Protein AF-A0A3C0QZ17-F1 (afdb_monomer)

Foldseek 3Di:
DWAWEWEAEQFWIKIWIADPVVRHTQFMFIPDPGGADFDDVDPLFTFHAVVVSVVRNVVRVVVRCVRRVDDPVPHDYYHYHYQPPKDFDADPVRHGPDTIGHDSHDPD

Sequence (108 aa):
MILLGYDLGSSSVKASLMDASTGKWIASAFHPKTEMAINSPMAGFAEQNPESWFENLVEATREVLQTSGVEPHSIKAIGISYQMHGLVLVDKAHKPLRPAIIWCDSRA

Nearest PDB structures (foldseek):
  6k78-assembly2_C-3  TM=9.494E-01  e=9.946E-09  Thermococcus kodakarensis KOD1
  2zf5-assembly1_O  TM=9.584E-01  e=1.426E-08  Thermococcus kodakarensis KOD1
  6k79-assembly1_A  TM=9.487E-01  e=2.448E-08  Thermococcus kodakarensis KOD1
  6k78-assembly1_A  TM=9.469E-01  e=4.464E-08  Thermococcus kodakarensis KOD1
  3ifr-assembly3_A  TM=8.958E-01  e=5.904E-07  Rhodospirillum rubrum ATCC 11170

Radius of gyration: 15.79 Å; Cα contacts (8 Å, |Δi|>4): 210; chains: 1; bounding box: 34×27×45 Å

Solvent-accessible surface area (backbone atoms only — not comparable to full-atom values): 5937 Å² total; per-residue (Å²): 85,38,34,37,37,35,38,39,48,79,44,34,22,34,22,35,36,31,31,69,74,77,71,43,77,67,37,64,30,56,14,53,94,54,71,46,74,70,48,55,92,46,92,47,40,33,28,34,58,64,66,57,54,53,54,21,42,53,51,7,46,52,49,25,34,66,75,52,70,57,60,75,89,60,52,74,50,77,47,80,49,61,61,66,76,55,46,77,52,58,50,99,83,68,45,72,77,55,64,19,44,35,64,82,40,55,83,121

Mean predicted aligned error: 2.72 Å

Secondary structure (DSSP, 8-state):
-EEEEEEE-SS-EEEEEEETTTTEEEEEEEE-SSPPP-B-SSTT--EE-HHHHHHHHHHHHHHHHHHHT--GGGEEEEEEEE-TT-B--B-TT--BSSPEE-TT----

Structure (mmCIF, N/CA/C/O backbone):
data_AF-A0A3C0QZ1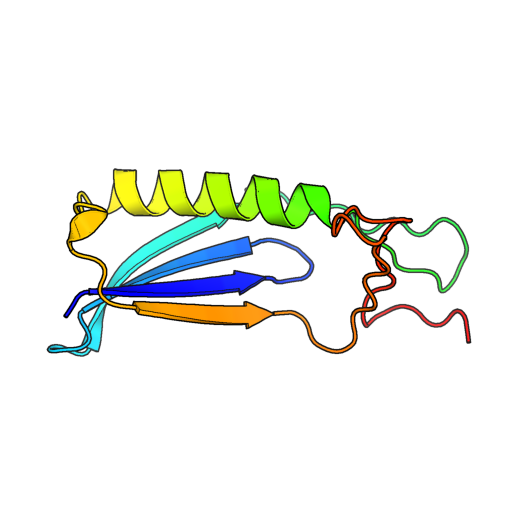7-F1
#
_entry.id   AF-A0A3C0QZ17-F1
#
loop_
_atom_site.group_PDB
_atom_site.id
_atom_site.type_symbol
_atom_site.label_atom_id
_atom_site.label_alt_id
_atom_site.label_comp_id
_atom_site.label_asym_id
_atom_site.label_entity_id
_atom_site.label_seq_id
_atom_site.pdbx_PDB_ins_code
_atom_site.Cartn_x
_atom_site.Cartn_y
_atom_site.Cartn_z
_atom_site.occupancy
_atom_site.B_iso_or_equiv
_atom_site.auth_seq_id
_atom_site.auth_comp_id
_atom_site.auth_asym_id
_atom_site.auth_atom_id
_atom_site.pdbx_PDB_model_num
ATOM 1 N N . MET A 1 1 ? -1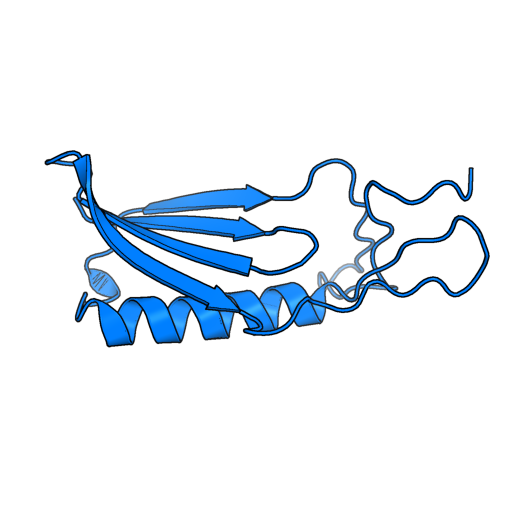7.446 2.273 15.059 1.00 92.88 1 MET A N 1
ATOM 2 C CA . MET A 1 1 ? -17.238 1.272 13.985 1.00 92.88 1 MET A CA 1
ATOM 3 C C . MET A 1 1 ? -15.819 1.417 13.473 1.00 92.88 1 MET A C 1
ATOM 5 O O . MET A 1 1 ? -15.503 2.478 12.957 1.00 92.88 1 MET A O 1
ATOM 9 N N . ILE A 1 2 ? -14.977 0.391 13.595 1.00 98.19 2 ILE A N 1
ATOM 10 C CA . ILE A 1 2 ? -13.575 0.496 13.171 1.00 98.19 2 ILE A CA 1
ATOM 11 C C . ILE A 1 2 ? -13.464 0.256 11.664 1.00 98.19 2 ILE A C 1
ATOM 13 O O . ILE A 1 2 ? -13.954 -0.754 11.156 1.00 98.19 2 ILE A O 1
ATOM 17 N N . LEU A 1 3 ? -12.824 1.191 10.969 1.00 98.62 3 LEU A N 1
ATOM 18 C CA . LEU A 1 3 ? -12.538 1.148 9.540 1.00 98.62 3 LEU A CA 1
ATOM 19 C C . LEU A 1 3 ? -11.029 1.130 9.314 1.00 98.62 3 LEU A C 1
ATOM 21 O O . LEU A 1 3 ? -10.303 1.829 10.021 1.00 98.62 3 LEU A O 1
ATOM 25 N N . LEU A 1 4 ? -10.582 0.369 8.316 1.00 98.69 4 LEU A N 1
ATOM 26 C CA . LEU A 1 4 ? -9.198 0.347 7.849 1.00 98.69 4 LEU A CA 1
ATOM 27 C C . LEU A 1 4 ? -9.110 1.033 6.483 1.00 98.69 4 LEU A C 1
ATOM 29 O O . LEU A 1 4 ? -9.843 0.685 5.565 1.00 98.69 4 LEU A O 1
ATOM 33 N N . GLY A 1 5 ? -8.230 2.014 6.339 1.00 98.50 5 GLY A N 1
ATOM 34 C CA . GLY A 1 5 ? -7.930 2.673 5.073 1.00 98.50 5 GLY A CA 1
ATOM 35 C C . GLY A 1 5 ? -6.530 2.317 4.594 1.00 98.50 5 GLY A C 1
ATOM 36 O O . GLY A 1 5 ? -5.587 2.388 5.381 1.00 98.50 5 GLY A O 1
ATOM 37 N N . TYR A 1 6 ? -6.396 1.983 3.315 1.00 98.69 6 TYR A N 1
ATOM 38 C CA . TYR A 1 6 ? -5.114 1.861 2.632 1.00 98.69 6 TYR A CA 1
ATOM 39 C C . TYR A 1 6 ? -4.899 3.013 1.665 1.00 98.69 6 TYR A C 1
ATOM 41 O O . TYR A 1 6 ? -5.820 3.391 0.947 1.00 98.69 6 TYR A O 1
ATOM 49 N N . ASP A 1 7 ? -3.668 3.510 1.617 1.00 98.25 7 ASP A N 1
ATOM 50 C CA . ASP A 1 7 ? -3.206 4.478 0.626 1.00 98.25 7 ASP A CA 1
ATOM 51 C C . ASP A 1 7 ? -1.930 3.956 -0.042 1.00 98.25 7 ASP A C 1
ATOM 53 O O . ASP A 1 7 ? -0.848 3.990 0.550 1.00 98.25 7 ASP A O 1
ATOM 57 N N . LEU A 1 8 ? -2.070 3.427 -1.260 1.00 97.69 8 LEU A N 1
ATOM 58 C CA . LEU A 1 8 ? -0.958 2.954 -2.086 1.00 97.69 8 LEU A CA 1
ATOM 59 C C . LEU A 1 8 ? -0.332 4.135 -2.842 1.00 97.69 8 LEU A C 1
ATOM 61 O O . LEU A 1 8 ? -0.738 4.458 -3.957 1.00 97.69 8 LEU A O 1
ATOM 65 N N . GLY A 1 9 ? 0.667 4.780 -2.243 1.00 96.50 9 GLY A N 1
ATOM 66 C CA . GLY A 1 9 ? 1.447 5.835 -2.888 1.00 96.50 9 GLY A CA 1
ATOM 67 C C . GLY A 1 9 ? 2.643 5.296 -3.677 1.00 96.50 9 GLY A C 1
ATOM 68 O O . GLY A 1 9 ? 2.993 4.123 -3.584 1.00 96.50 9 GLY A O 1
ATOM 69 N N . SER A 1 10 ? 3.317 6.176 -4.422 1.00 95.19 10 SER A N 1
ATOM 70 C CA . SER A 1 10 ? 4.539 5.811 -5.156 1.00 95.19 10 SER A CA 1
ATOM 71 C C . SER A 1 10 ? 5.734 5.561 -4.226 1.00 95.19 10 SER A C 1
ATOM 73 O O . SER A 1 10 ? 6.549 4.695 -4.521 1.00 95.19 10 SER A O 1
ATOM 75 N N . SER A 1 11 ? 5.822 6.266 -3.090 1.00 96.19 11 SER A N 1
ATOM 76 C CA . SER A 1 11 ? 6.927 6.111 -2.126 1.00 96.19 11 SER A CA 1
ATOM 77 C C . SER A 1 11 ? 6.643 5.094 -1.018 1.00 96.19 11 SER A C 1
ATOM 79 O O . SER A 1 11 ? 7.579 4.553 -0.441 1.00 96.19 11 SER A O 1
ATOM 81 N N . SER A 1 12 ? 5.383 4.837 -0.667 1.00 97.75 12 SER A N 1
ATOM 82 C CA . SER A 1 12 ? 5.018 3.884 0.393 1.00 97.75 12 SER A CA 1
ATOM 83 C C . SER A 1 12 ? 3.537 3.510 0.346 1.00 97.75 12 SER A C 1
ATOM 85 O O . SER A 1 12 ? 2.714 4.231 -0.221 1.00 97.75 12 SER A O 1
ATOM 87 N N . VAL A 1 13 ? 3.201 2.397 0.996 1.00 98.44 13 VAL A N 1
ATOM 88 C CA . VAL A 1 13 ? 1.834 1.994 1.326 1.00 98.44 13 VAL A CA 1
ATOM 89 C C . VAL A 1 13 ? 1.535 2.394 2.759 1.00 98.44 13 VAL A C 1
ATOM 91 O O . VAL A 1 13 ? 2.283 2.046 3.673 1.00 98.44 13 VAL A O 1
ATOM 94 N N . LYS A 1 14 ? 0.434 3.111 2.972 1.00 98.62 14 LYS A N 1
ATOM 95 C CA . LYS A 1 14 ? -0.037 3.490 4.308 1.00 98.62 14 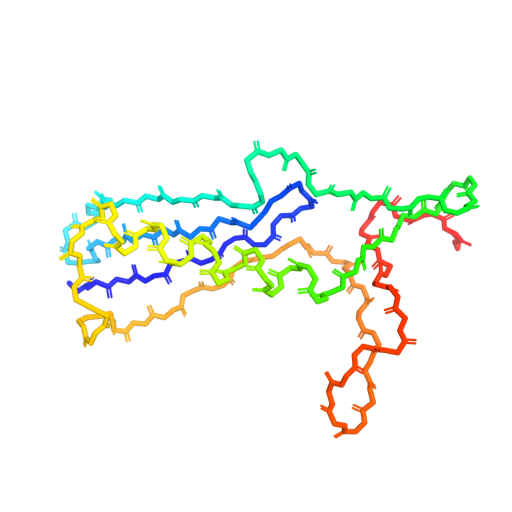LYS A CA 1
ATOM 96 C C . LYS A 1 14 ? -1.257 2.665 4.689 1.00 98.62 14 LYS A C 1
ATOM 98 O O . LYS A 1 14 ? -2.088 2.367 3.836 1.00 98.62 14 LYS A O 1
ATOM 103 N N . ALA A 1 15 ? -1.376 2.347 5.970 1.00 98.75 15 ALA A N 1
ATOM 104 C CA . ALA A 1 15 ? -2.541 1.720 6.579 1.00 98.75 15 ALA A CA 1
ATOM 105 C C . ALA A 1 15 ? -3.010 2.592 7.749 1.00 98.75 15 ALA A C 1
ATOM 107 O O . ALA A 1 15 ? -2.185 3.033 8.549 1.00 98.75 15 ALA A O 1
ATOM 108 N N . SER A 1 16 ? -4.309 2.861 7.855 1.00 98.50 16 SER A N 1
ATOM 109 C CA . SER A 1 16 ? -4.873 3.752 8.873 1.00 98.50 16 SER A CA 1
ATOM 110 C C . SER A 1 16 ? -6.161 3.200 9.465 1.00 98.50 16 SER A C 1
ATOM 112 O O . SER A 1 16 ? -7.059 2.803 8.731 1.00 98.50 16 SER A O 1
ATOM 114 N N . LEU A 1 17 ? -6.268 3.197 10.791 1.00 98.69 17 LEU A N 1
ATOM 115 C CA . LEU A 1 17 ? -7.462 2.794 11.522 1.00 98.69 17 LEU A CA 1
ATOM 116 C C . LEU A 1 17 ? -8.196 4.023 12.056 1.00 98.69 17 LEU A C 1
ATOM 118 O O . LEU A 1 17 ? -7.604 4.881 12.713 1.00 98.69 17 LEU A O 1
ATOM 122 N N . MET A 1 18 ? -9.504 4.074 11.828 1.00 98.12 18 MET A N 1
ATOM 123 C CA . MET A 1 18 ? -10.385 5.137 12.312 1.00 98.12 18 MET A CA 1
ATOM 124 C C . MET A 1 18 ? -11.647 4.539 12.926 1.00 98.12 18 MET A C 1
ATOM 126 O O . MET A 1 18 ? -12.213 3.579 12.403 1.00 98.12 18 MET A O 1
ATOM 130 N N . ASP A 1 19 ? -12.132 5.137 14.009 1.00 98.06 19 ASP A N 1
ATOM 131 C CA . ASP A 1 19 ? -13.473 4.885 14.511 1.00 98.06 19 ASP A CA 1
ATOM 132 C C . ASP A 1 19 ? -14.496 5.799 13.821 1.00 98.06 19 ASP A C 1
ATOM 134 O O . ASP A 1 19 ? -14.644 6.972 14.154 1.00 98.06 19 ASP A O 1
ATOM 138 N N . ALA A 1 20 ? -15.266 5.243 12.891 1.00 96.69 20 ALA A N 1
ATOM 139 C CA . ALA A 1 20 ? -16.285 5.964 12.136 1.00 96.69 20 ALA A CA 1
ATOM 140 C C . ALA A 1 20 ? -17.496 6.424 12.961 1.00 96.69 20 ALA A C 1
ATOM 142 O O . ALA A 1 20 ? -18.217 7.301 12.499 1.00 96.69 20 ALA A O 1
ATOM 143 N N . SER A 1 21 ? -17.741 5.876 14.161 1.00 96.69 21 SER A N 1
ATOM 144 C CA . SER A 1 21 ? -18.821 6.413 15.013 1.00 96.69 21 SER A CA 1
ATOM 145 C C . SER A 1 21 ? -18.447 7.742 15.657 1.00 96.69 21 SER A C 1
ATOM 147 O O . SER A 1 21 ? -19.329 8.534 15.968 1.00 96.69 21 SER A O 1
ATOM 149 N N . THR A 1 22 ? -17.153 7.982 15.867 1.00 97.25 22 THR A N 1
ATOM 150 C CA . THR A 1 22 ? -16.648 9.181 16.549 1.00 97.25 22 THR A CA 1
ATOM 151 C C . THR A 1 22 ? -15.844 10.097 15.627 1.00 97.25 22 THR A C 1
ATOM 153 O O . THR A 1 22 ? -15.557 11.230 15.996 1.00 97.25 22 THR A O 1
ATOM 156 N N . GLY A 1 23 ? -15.452 9.614 14.444 1.00 95.56 23 GLY A N 1
ATOM 157 C CA . GLY A 1 23 ? -14.486 10.272 13.563 1.00 95.56 23 GLY A CA 1
ATOM 158 C C . GLY A 1 23 ? -13.052 10.240 14.104 1.00 95.56 23 GLY A C 1
ATOM 159 O O . GLY A 1 23 ? -12.166 10.869 13.530 1.00 95.56 23 GLY A O 1
ATOM 160 N N . LYS A 1 24 ? -12.801 9.537 15.217 1.00 97.06 24 LYS A N 1
ATOM 161 C CA . LYS A 1 24 ? -11.495 9.532 15.871 1.00 97.06 24 LYS A CA 1
ATOM 162 C C . LYS A 1 24 ? -10.525 8.626 15.124 1.00 97.06 24 LYS A C 1
ATOM 164 O O . LYS A 1 24 ? -10.798 7.452 14.882 1.00 97.06 24 LYS A O 1
ATOM 169 N N . TRP A 1 25 ? -9.345 9.156 14.846 1.00 97.38 25 TRP A N 1
ATOM 170 C CA . TRP A 1 25 ? -8.225 8.379 14.341 1.00 97.38 25 TRP A CA 1
ATOM 171 C C . TRP A 1 25 ? -7.590 7.535 15.456 1.00 97.38 25 TRP A C 1
ATOM 173 O O . TRP A 1 25 ? -7.365 8.028 16.564 1.00 97.38 25 TRP A O 1
ATOM 183 N N . ILE A 1 26 ? -7.330 6.258 15.173 1.00 98.19 26 ILE A N 1
ATOM 184 C CA . ILE A 1 26 ? -6.826 5.282 16.149 1.00 98.19 26 ILE A CA 1
ATOM 185 C C . ILE A 1 26 ? -5.313 5.110 15.992 1.00 98.19 26 ILE A C 1
ATOM 187 O O . ILE A 1 26 ? -4.579 5.285 16.961 1.00 98.19 26 ILE A O 1
ATOM 191 N N . ALA A 1 27 ? -4.856 4.763 14.787 1.00 98.44 27 ALA A N 1
ATOM 192 C CA . ALA A 1 27 ? -3.445 4.557 14.463 1.00 98.44 27 ALA A CA 1
ATOM 193 C C . ALA A 1 27 ? -3.215 4.642 12.946 1.00 98.44 27 ALA A C 1
ATOM 195 O O . ALA A 1 27 ? -4.136 4.405 12.163 1.00 98.44 27 ALA A O 1
ATOM 196 N N . SER A 1 28 ? -1.969 4.877 12.535 1.00 98.44 28 SER A N 1
ATOM 197 C CA . SER A 1 28 ? -1.500 4.600 11.178 1.00 98.44 28 SER A CA 1
ATOM 198 C C . SER A 1 28 ? -0.094 4.048 11.208 1.00 98.44 28 SER A C 1
ATOM 200 O O . SER A 1 28 ? 0.705 4.372 12.084 1.00 98.44 28 SER A O 1
ATOM 202 N N . ALA A 1 29 ? 0.200 3.290 10.170 1.00 98.69 29 ALA A N 1
ATOM 203 C CA . ALA A 1 29 ? 1.516 2.813 9.823 1.00 98.69 29 ALA A CA 1
ATOM 204 C C . ALA A 1 29 ? 1.756 3.054 8.333 1.00 98.69 29 ALA A C 1
ATOM 206 O O . ALA A 1 29 ? 0.822 3.267 7.555 1.00 98.69 29 ALA A O 1
ATOM 207 N N . PHE A 1 30 ? 3.017 3.004 7.927 1.00 98.62 30 PHE A N 1
ATOM 208 C CA . PHE A 1 30 ? 3.376 2.976 6.518 1.00 98.62 30 PHE A CA 1
ATOM 209 C C . PHE A 1 30 ? 4.626 2.139 6.311 1.00 98.62 30 PHE A C 1
ATOM 211 O O . PHE A 1 30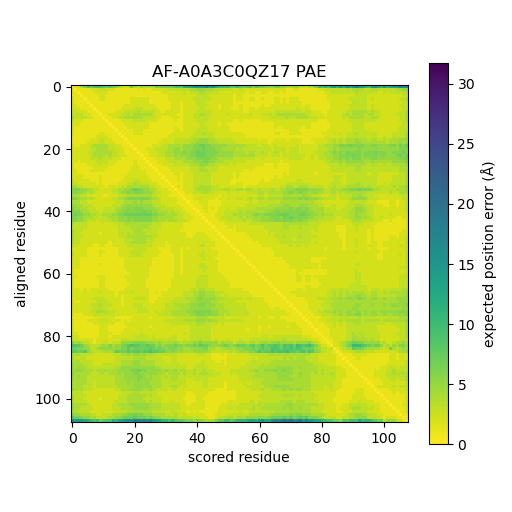 ? 5.501 2.107 7.180 1.00 98.62 30 PHE A O 1
ATOM 218 N N . HIS A 1 31 ? 4.695 1.491 5.156 1.00 98.38 31 HIS A N 1
ATOM 219 C CA . HIS A 1 31 ? 5.830 0.693 4.728 1.00 98.38 31 HIS A CA 1
ATOM 220 C C . HIS A 1 31 ? 6.127 0.916 3.237 1.00 98.38 31 HIS A C 1
ATOM 222 O O . HIS A 1 31 ? 5.196 1.131 2.458 1.00 98.38 31 HIS A O 1
ATOM 228 N N . PRO A 1 32 ? 7.407 0.891 2.830 1.00 98.00 32 PRO A N 1
ATOM 229 C CA . PRO A 1 32 ? 8.583 0.761 3.686 1.00 98.00 32 PRO A CA 1
ATOM 230 C C . PRO A 1 32 ? 8.842 2.060 4.473 1.00 98.00 32 PRO A C 1
ATOM 232 O O . PRO A 1 32 ? 8.235 3.096 4.207 1.00 98.00 32 PRO A O 1
ATOM 235 N N . LYS A 1 33 ? 9.730 2.008 5.477 1.00 96.62 33 LYS A N 1
ATOM 236 C CA . LYS A 1 33 ? 10.166 3.216 6.215 1.00 96.62 33 LYS A CA 1
ATOM 237 C C . LYS A 1 33 ? 11.084 4.116 5.384 1.00 96.62 33 LYS A C 1
ATOM 239 O O . LYS A 1 33 ? 11.251 5.289 5.700 1.00 96.62 33 LYS A O 1
ATOM 244 N N . THR A 1 34 ? 11.653 3.556 4.326 1.00 95.00 34 THR A N 1
ATOM 245 C CA . THR A 1 34 ? 12.344 4.251 3.240 1.00 95.00 34 THR A CA 1
ATOM 246 C C . THR A 1 34 ? 11.466 4.228 1.995 1.00 95.00 34 THR A C 1
ATOM 248 O O . THR A 1 34 ? 10.596 3.367 1.879 1.00 95.00 34 THR A O 1
ATOM 251 N N . GLU A 1 35 ? 11.688 5.140 1.051 1.00 94.75 35 GLU A N 1
ATOM 252 C CA . GLU A 1 35 ? 10.872 5.181 -0.165 1.00 94.75 35 GLU A CA 1
ATOM 253 C C . GLU A 1 35 ? 10.999 3.891 -0.993 1.00 94.75 35 GLU A C 1
ATOM 255 O O . GLU A 1 35 ? 12.089 3.333 -1.145 1.00 94.75 35 GLU A O 1
ATOM 260 N N . MET A 1 36 ? 9.874 3.416 -1.532 1.00 95.69 36 MET A N 1
ATOM 261 C CA . MET A 1 36 ? 9.842 2.345 -2.522 1.00 95.69 36 MET A CA 1
ATOM 262 C C . MET A 1 36 ? 10.629 2.768 -3.760 1.00 95.69 36 MET A C 1
ATOM 264 O O . MET A 1 36 ? 10.482 3.883 -4.259 1.00 95.69 36 MET A O 1
ATOM 268 N N . ALA A 1 37 ? 11.428 1.848 -4.292 1.00 94.31 37 ALA A N 1
ATOM 269 C CA . ALA A 1 37 ? 12.173 2.100 -5.512 1.00 94.31 37 ALA A CA 1
ATOM 270 C C . ALA A 1 37 ? 11.226 2.347 -6.698 1.00 94.31 37 ALA A C 1
ATOM 272 O O . ALA A 1 37 ? 10.245 1.624 -6.896 1.00 94.31 37 ALA A O 1
ATOM 273 N N . ILE A 1 38 ? 11.561 3.351 -7.507 1.00 96.19 38 ILE A N 1
ATOM 274 C CA . ILE A 1 38 ? 11.042 3.528 -8.862 1.00 96.19 38 ILE A CA 1
ATOM 275 C C . ILE A 1 38 ? 12.183 3.171 -9.808 1.00 96.19 38 ILE A C 1
ATOM 277 O O . ILE A 1 38 ? 13.236 3.808 -9.807 1.00 96.19 38 ILE A O 1
ATOM 281 N N . ASN A 1 39 ? 11.981 2.128 -10.604 1.00 97.00 39 ASN A N 1
ATOM 282 C CA . ASN A 1 39 ? 12.946 1.676 -11.589 1.00 97.00 39 ASN A CA 1
ATOM 283 C C . ASN A 1 39 ? 12.795 2.513 -12.861 1.00 97.00 39 ASN A C 1
ATOM 285 O O . ASN A 1 39 ? 11.727 2.539 -13.470 1.00 97.00 39 ASN A O 1
ATOM 289 N N . SER A 1 40 ? 13.879 3.162 -13.279 1.00 96.88 40 SER A N 1
ATOM 290 C CA . SER A 1 40 ? 13.955 3.913 -14.535 1.00 96.88 40 SER A CA 1
ATOM 291 C C . SER A 1 40 ? 14.9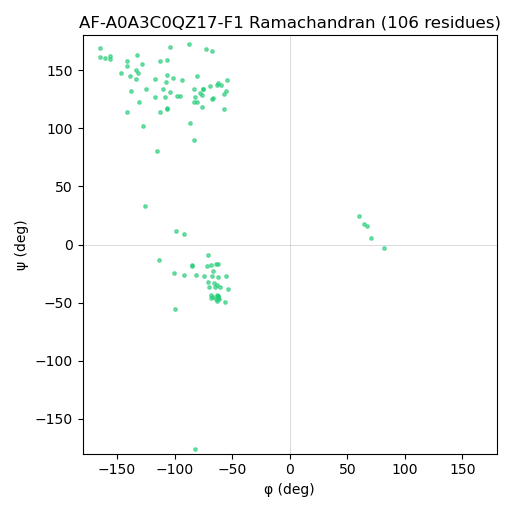71 3.234 -15.459 1.00 96.88 40 SER A C 1
ATOM 293 O O . SER A 1 40 ? 16.140 3.618 -15.484 1.00 96.88 40 SER A O 1
ATOM 295 N N . PRO A 1 41 ? 14.581 2.151 -16.165 1.00 95.25 41 PRO A N 1
ATOM 296 C CA . PRO A 1 41 ? 15.506 1.403 -17.022 1.00 95.25 41 PRO A CA 1
ATOM 297 C C . PRO A 1 41 ? 15.995 2.218 -18.230 1.00 95.25 41 PRO A C 1
ATOM 299 O O . PRO A 1 41 ? 17.047 1.920 -18.790 1.00 95.25 41 PRO A O 1
ATOM 302 N N . MET A 1 42 ? 15.238 3.239 -18.635 1.00 97.06 42 MET A N 1
ATOM 303 C CA . MET A 1 42 ? 15.578 4.196 -19.686 1.00 97.06 42 MET A CA 1
ATOM 304 C C . MET A 1 42 ? 15.099 5.590 -19.275 1.00 97.06 42 MET A C 1
ATOM 306 O O . MET A 1 42 ? 14.172 5.720 -18.477 1.00 97.06 42 MET A O 1
ATOM 310 N N . ALA A 1 43 ? 15.693 6.637 -19.853 1.00 97.00 43 ALA A N 1
ATOM 311 C CA . ALA A 1 43 ? 15.220 8.003 -19.645 1.00 97.00 43 ALA A CA 1
ATOM 312 C C . ALA A 1 43 ? 13.728 8.126 -20.009 1.00 97.00 43 ALA A C 1
ATOM 314 O O . ALA A 1 43 ? 13.299 7.651 -21.059 1.00 97.00 43 ALA A O 1
ATOM 315 N N . GLY A 1 44 ? 12.950 8.747 -19.120 1.00 96.88 44 GLY A N 1
ATOM 316 C CA . GLY A 1 44 ? 11.497 8.875 -19.260 1.00 96.88 44 GLY A CA 1
ATOM 317 C C . GLY A 1 44 ? 10.699 7.648 -18.813 1.00 96.88 44 GLY A C 1
ATOM 318 O O . GLY A 1 44 ? 9.478 7.704 -18.823 1.00 96.88 44 GLY A O 1
ATOM 319 N N . PHE A 1 45 ? 11.335 6.546 -18.403 1.00 97.81 45 PHE A N 1
ATOM 320 C CA . PHE A 1 45 ? 10.614 5.371 -17.911 1.00 97.81 45 PHE A CA 1
ATOM 321 C C . PHE A 1 45 ? 10.494 5.440 -16.387 1.00 97.81 45 PHE A C 1
ATOM 323 O O . PHE A 1 45 ? 11.445 5.821 -15.703 1.00 97.81 45 PHE A O 1
ATOM 330 N N . ALA A 1 46 ? 9.355 5.017 -15.853 1.00 97.69 46 ALA A N 1
ATOM 331 C CA . ALA A 1 46 ? 9.099 4.881 -14.430 1.00 97.69 46 ALA A CA 1
ATOM 332 C C . ALA A 1 46 ? 8.269 3.617 -14.175 1.00 97.69 46 ALA A C 1
ATOM 334 O O . ALA A 1 46 ? 7.113 3.502 -14.591 1.00 97.69 46 ALA A O 1
ATOM 335 N N . GLU A 1 47 ? 8.878 2.649 -13.492 1.00 97.81 47 GLU A N 1
ATOM 336 C CA . GLU A 1 47 ? 8.287 1.338 -13.239 1.00 97.81 47 GLU A CA 1
ATOM 337 C C . GLU A 1 47 ? 8.407 0.920 -11.768 1.00 97.81 47 GLU A C 1
ATOM 339 O O . GLU A 1 47 ? 9.398 1.221 -11.104 1.00 97.81 47 GLU A O 1
ATOM 344 N N . GLN A 1 48 ? 7.433 0.170 -11.250 1.00 97.19 48 GLN A N 1
ATOM 345 C CA . GLN A 1 48 ? 7.495 -0.437 -9.911 1.00 97.19 48 GLN A CA 1
ATOM 346 C C . GLN A 1 48 ? 7.063 -1.902 -9.946 1.00 97.19 48 GLN A C 1
ATOM 348 O O . GLN A 1 48 ? 6.239 -2.290 -10.769 1.00 97.19 48 GLN A O 1
ATOM 353 N N . ASN A 1 49 ? 7.609 -2.729 -9.052 1.00 96.25 49 ASN A N 1
ATOM 354 C CA . ASN A 1 49 ? 7.157 -4.112 -8.901 1.00 96.25 49 ASN A CA 1
ATOM 355 C C . ASN A 1 49 ? 5.814 -4.146 -8.136 1.00 96.25 49 ASN A C 1
ATOM 357 O O . ASN A 1 49 ? 5.800 -3.756 -6.972 1.00 96.25 49 ASN A O 1
ATOM 361 N N . PRO A 1 50 ? 4.706 -4.641 -8.718 1.00 96.19 50 PRO A N 1
ATOM 362 C CA . PRO A 1 50 ? 3.429 -4.728 -8.007 1.00 96.19 50 PRO A CA 1
ATOM 363 C C . PRO A 1 50 ? 3.455 -5.648 -6.785 1.00 96.19 50 PRO A C 1
ATOM 365 O O . PRO A 1 50 ? 2.696 -5.433 -5.842 1.00 96.19 50 PRO A O 1
ATOM 368 N N . GLU A 1 51 ? 4.318 -6.667 -6.775 1.00 95.50 51 GLU A N 1
ATOM 369 C CA . GLU A 1 51 ? 4.430 -7.577 -5.629 1.00 95.50 51 GLU A CA 1
ATOM 370 C C . GLU A 1 51 ? 4.950 -6.845 -4.388 1.00 95.50 51 GLU A C 1
ATOM 372 O O . GLU A 1 51 ? 4.430 -7.056 -3.292 1.00 95.50 51 GLU A O 1
ATOM 377 N N . SER A 1 52 ? 5.878 -5.892 -4.557 1.00 95.94 52 SER A N 1
ATOM 378 C CA . SER A 1 52 ? 6.394 -5.118 -3.423 1.00 95.94 52 SER A CA 1
ATOM 379 C C .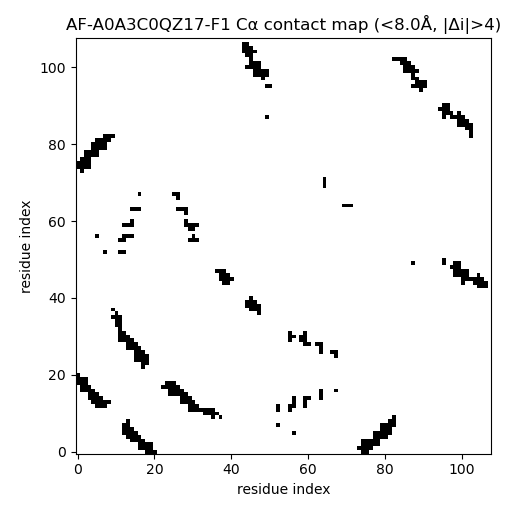 SER A 1 52 ? 5.330 -4.204 -2.815 1.00 95.94 52 SER A C 1
ATOM 381 O O . SER A 1 52 ? 5.368 -3.925 -1.617 1.00 95.94 52 SER A O 1
ATOM 383 N N . TRP A 1 53 ? 4.335 -3.760 -3.588 1.00 96.88 53 TRP A N 1
ATOM 384 C CA . TRP A 1 53 ? 3.189 -3.033 -3.040 1.00 96.88 53 TRP A CA 1
ATOM 385 C C . TRP A 1 53 ? 2.383 -3.909 -2.082 1.00 96.88 53 TRP A C 1
ATOM 387 O O . TRP A 1 53 ? 1.997 -3.454 -1.007 1.00 96.88 53 TRP A O 1
ATOM 397 N N . PHE A 1 54 ? 2.151 -5.172 -2.449 1.00 96.12 54 PHE A N 1
ATOM 398 C CA . PHE A 1 54 ? 1.415 -6.111 -1.608 1.00 96.12 54 PHE A CA 1
ATOM 399 C C . PHE A 1 54 ? 2.196 -6.471 -0.340 1.00 96.12 54 PHE A C 1
ATOM 401 O O . PHE A 1 54 ? 1.631 -6.448 0.752 1.00 96.12 54 PHE A O 1
ATOM 408 N N . GLU A 1 55 ? 3.500 -6.723 -0.458 1.00 97.56 55 GLU A N 1
ATOM 409 C CA . GLU A 1 55 ? 4.381 -6.958 0.692 1.00 97.56 55 GLU A CA 1
ATOM 410 C C . GLU A 1 55 ? 4.337 -5.781 1.679 1.00 97.56 55 GLU A C 1
ATOM 412 O O . GLU A 1 55 ? 4.077 -5.967 2.868 1.00 97.56 55 GLU A O 1
ATOM 417 N N . ASN A 1 56 ? 4.488 -4.549 1.185 1.00 98.38 56 ASN A N 1
ATOM 418 C CA . ASN A 1 56 ? 4.423 -3.350 2.022 1.00 98.38 56 ASN A CA 1
ATOM 419 C C . ASN A 1 56 ? 3.029 -3.114 2.624 1.00 98.38 56 ASN A C 1
ATOM 421 O O . ASN A 1 56 ? 2.928 -2.635 3.753 1.00 98.38 56 ASN A O 1
ATOM 425 N N . LEU A 1 57 ? 1.953 -3.478 1.919 1.00 98.38 57 LEU A N 1
ATOM 426 C CA . LEU A 1 57 ? 0.595 -3.448 2.465 1.00 98.38 57 LEU A CA 1
ATOM 427 C C . LEU A 1 57 ? 0.459 -4.398 3.660 1.00 98.38 57 LEU A C 1
ATOM 429 O O . LEU A 1 57 ? -0.106 -4.012 4.686 1.00 98.38 57 LEU A O 1
ATOM 433 N N . VAL A 1 58 ? 0.990 -5.619 3.555 1.00 98.44 58 VAL A N 1
ATOM 434 C CA . VAL A 1 58 ? 0.978 -6.604 4.647 1.00 98.44 58 VAL A CA 1
ATOM 435 C C . VAL A 1 58 ? 1.764 -6.087 5.852 1.00 98.44 58 VAL A C 1
ATOM 437 O O . VAL A 1 58 ? 1.251 -6.138 6.972 1.00 98.44 58 VAL A O 1
ATOM 440 N N . GLU A 1 59 ? 2.959 -5.531 5.639 1.00 98.75 59 GLU A N 1
ATOM 441 C CA . GLU A 1 59 ? 3.775 -4.967 6.722 1.00 98.75 59 GLU A CA 1
ATOM 442 C C . GLU A 1 59 ? 3.097 -3.767 7.399 1.00 98.75 59 GLU A C 1
ATOM 444 O O . GLU A 1 59 ? 2.952 -3.753 8.623 1.00 98.75 59 GLU A O 1
ATOM 449 N N . ALA A 1 60 ? 2.570 -2.810 6.624 1.00 98.69 60 ALA A N 1
ATOM 450 C CA . ALA A 1 60 ? 1.823 -1.673 7.168 1.00 98.69 60 ALA A CA 1
ATOM 451 C C . ALA A 1 60 ? 0.578 -2.122 7.952 1.00 98.69 60 ALA A C 1
ATOM 453 O O . ALA A 1 60 ? 0.245 -1.540 8.984 1.00 98.69 60 ALA A O 1
ATOM 454 N N . THR A 1 61 ? -0.097 -3.182 7.498 1.00 98.69 61 THR A N 1
ATOM 455 C CA . THR A 1 61 ? -1.250 -3.759 8.207 1.00 98.69 61 THR A CA 1
ATOM 456 C C . THR A 1 61 ? -0.835 -4.377 9.537 1.00 98.69 61 THR A C 1
ATOM 458 O O . THR A 1 61 ? -1.492 -4.162 10.554 1.00 98.69 61 THR A O 1
ATOM 461 N N . ARG A 1 62 ? 0.264 -5.139 9.551 1.00 98.62 62 ARG A N 1
ATOM 462 C CA . ARG A 1 62 ? 0.778 -5.764 10.772 1.00 98.62 62 ARG A CA 1
ATOM 463 C C . ARG A 1 62 ? 1.159 -4.708 11.806 1.00 98.62 62 ARG A C 1
ATOM 465 O O . ARG A 1 62 ? 0.748 -4.820 12.958 1.00 98.62 62 ARG A O 1
ATOM 472 N N . GLU A 1 63 ? 1.884 -3.675 11.386 1.00 98.75 63 GLU A N 1
ATOM 473 C CA . GLU A 1 63 ? 2.302 -2.587 12.269 1.00 98.75 63 GLU A CA 1
ATOM 474 C C . GLU A 1 63 ? 1.097 -1.810 12.817 1.00 98.75 63 GLU A C 1
ATOM 476 O O . GLU A 1 63 ? 0.998 -1.638 14.030 1.00 98.75 63 GLU A O 1
ATOM 481 N N . VAL A 1 64 ? 0.130 -1.400 11.979 1.00 98.69 64 VAL A N 1
ATOM 482 C CA . VAL A 1 64 ? -1.018 -0.608 12.466 1.00 98.69 64 VAL A CA 1
ATOM 483 C C . VAL A 1 64 ? -1.880 -1.389 13.463 1.00 98.69 64 VAL A C 1
ATOM 485 O O . VAL A 1 64 ? -2.384 -0.812 14.428 1.00 98.69 64 VAL A O 1
ATOM 488 N N . LEU A 1 65 ? -2.023 -2.706 13.279 1.00 98.62 65 LEU A N 1
ATOM 489 C CA . LEU A 1 65 ? -2.721 -3.579 14.225 1.00 98.62 65 LEU A CA 1
ATOM 490 C C . LEU A 1 65 ? -1.947 -3.709 15.541 1.00 98.62 65 LEU A C 1
ATOM 492 O O . LEU A 1 65 ? -2.530 -3.536 16.610 1.00 98.62 65 LEU A O 1
ATOM 496 N N . GLN A 1 66 ? -0.633 -3.938 15.471 1.00 98.38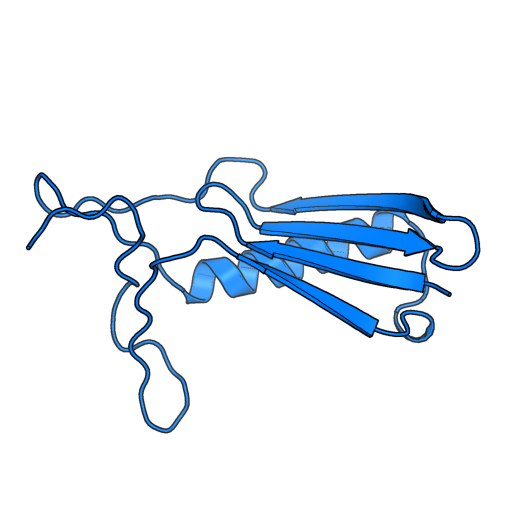 66 GLN A N 1
ATOM 497 C CA . GLN A 1 66 ? 0.217 -4.043 16.656 1.00 98.38 66 GLN A CA 1
ATOM 498 C C . GLN A 1 66 ? 0.231 -2.742 17.469 1.00 98.38 66 GLN A C 1
ATOM 500 O O . GLN A 1 66 ? 0.107 -2.780 18.691 1.00 98.38 66 GLN A O 1
ATOM 505 N N . THR A 1 67 ? 0.358 -1.590 16.808 1.00 98.00 67 THR A N 1
ATOM 506 C CA . THR A 1 67 ? 0.395 -0.279 17.467 1.00 98.00 67 THR A CA 1
ATOM 507 C C . THR A 1 67 ? -0.958 0.115 18.056 1.00 98.00 67 THR A C 1
ATOM 509 O O . THR A 1 67 ? -1.003 0.736 19.115 1.00 98.00 67 THR A O 1
ATOM 512 N N . SER A 1 68 ? -2.064 -0.225 17.389 1.00 98.00 68 SER A N 1
ATOM 513 C CA . SER A 1 68 ? -3.408 0.145 17.852 1.00 98.00 68 SER A CA 1
ATOM 514 C C . SER A 1 68 ? -3.980 -0.778 18.928 1.00 98.00 68 SER A C 1
ATOM 516 O O . SER A 1 68 ? -4.853 -0.347 19.679 1.00 98.00 68 SER A O 1
ATOM 518 N N . GLY A 1 69 ? -3.547 -2.044 18.978 1.00 97.62 69 GLY A N 1
ATOM 519 C CA . GLY A 1 69 ? -4.179 -3.076 19.807 1.00 97.62 69 GLY A CA 1
ATOM 520 C C . GLY A 1 69 ? -5.596 -3.448 19.350 1.00 97.62 69 GLY A C 1
ATOM 521 O O . GLY A 1 69 ? -6.360 -4.031 20.116 1.00 97.62 69 GLY A O 1
ATOM 522 N N . VAL A 1 70 ? -5.983 -3.077 18.126 1.00 97.69 70 VAL A N 1
ATOM 523 C CA . VAL A 1 70 ? -7.292 -3.404 17.554 1.00 97.69 70 VAL A CA 1
ATOM 524 C C . VAL A 1 70 ? -7.319 -4.864 17.119 1.00 97.69 70 VAL A C 1
ATOM 526 O O . VAL A 1 70 ? -6.496 -5.309 16.323 1.00 97.69 70 VAL A O 1
ATOM 529 N N . GLU A 1 71 ? -8.337 -5.593 17.569 1.00 97.56 71 GLU A N 1
ATOM 530 C CA . GLU A 1 71 ? -8.598 -6.956 17.112 1.00 97.56 71 GLU A CA 1
ATOM 531 C C . GLU A 1 71 ? -9.002 -6.970 15.627 1.00 97.56 71 GLU A C 1
ATOM 533 O O . GLU A 1 71 ? -9.987 -6.307 15.276 1.00 97.56 71 GLU A O 1
ATOM 538 N N . PRO A 1 72 ? -8.345 -7.749 14.743 1.00 97.00 72 PRO A N 1
ATOM 539 C CA . PRO A 1 72 ? -8.642 -7.750 13.304 1.00 97.00 72 PRO A CA 1
ATOM 540 C C . PRO A 1 72 ? -10.122 -8.000 12.973 1.00 97.00 72 PRO A C 1
ATOM 542 O O . PRO A 1 72 ? -10.698 -7.343 12.109 1.00 97.00 72 PRO A O 1
ATOM 545 N N . HIS A 1 73 ? -10.777 -8.883 13.729 1.00 97.25 73 HIS A N 1
ATOM 546 C CA . HIS A 1 73 ? -12.197 -9.244 13.598 1.00 97.25 73 HIS A CA 1
ATOM 547 C C . HIS A 1 73 ? -13.169 -8.068 13.848 1.00 97.25 73 HIS A C 1
ATOM 549 O O . HIS A 1 73 ? -14.361 -8.141 13.528 1.00 97.25 73 HIS A O 1
ATOM 555 N N . SER A 1 74 ? -12.689 -6.988 14.473 1.00 97.00 74 SER A N 1
ATOM 556 C CA . SER A 1 74 ? -13.484 -5.798 14.787 1.00 97.00 74 SER A CA 1
ATOM 557 C C . SER A 1 74 ? -13.564 -4.795 13.629 1.00 97.00 74 SER A C 1
ATOM 559 O O . SER A 1 74 ? -14.487 -3.974 13.612 1.00 97.00 74 SER A O 1
ATOM 561 N N . ILE A 1 75 ? -12.659 -4.892 12.646 1.00 98.25 75 ILE A N 1
ATOM 562 C CA . ILE A 1 75 ? -12.640 -4.049 11.446 1.00 98.25 75 ILE A CA 1
ATOM 563 C C . ILE A 1 75 ? -13.863 -4.385 10.590 1.00 98.25 75 ILE A C 1
ATOM 565 O O . ILE A 1 75 ? -14.108 -5.543 10.258 1.00 98.25 75 ILE A O 1
ATOM 569 N N . LYS A 1 76 ? -14.668 -3.371 10.257 1.00 98.25 76 LYS A N 1
ATOM 570 C CA . LYS A 1 76 ? -15.957 -3.557 9.568 1.00 98.25 76 LYS A CA 1
ATOM 571 C C . LYS A 1 76 ? -15.916 -3.290 8.074 1.00 98.25 76 LYS A C 1
ATOM 573 O O . LYS A 1 76 ? -16.752 -3.831 7.359 1.00 98.25 76 LYS A O 1
ATOM 578 N N . ALA A 1 77 ? -14.970 -2.486 7.605 1.00 98.12 77 ALA A N 1
ATOM 579 C CA . ALA A 1 77 ? -14.745 -2.289 6.182 1.00 98.12 77 ALA A CA 1
ATOM 580 C C . ALA A 1 77 ? -13.312 -1.833 5.908 1.00 98.12 77 ALA A C 1
ATOM 582 O O . ALA A 1 77 ? -12.618 -1.337 6.803 1.00 98.12 77 ALA A O 1
ATOM 583 N N . ILE A 1 78 ? -12.917 -1.994 4.646 1.00 98.44 78 ILE A N 1
ATOM 584 C CA . ILE A 1 78 ? -11.641 -1.544 4.104 1.00 98.44 78 ILE A CA 1
ATOM 585 C C . ILE A 1 78 ? -11.920 -0.502 3.017 1.00 98.44 78 ILE A C 1
ATOM 587 O O . ILE A 1 78 ? -12.690 -0.763 2.094 1.00 98.44 78 ILE A O 1
ATOM 591 N N . GLY A 1 79 ? -11.299 0.669 3.131 1.00 98.19 79 GLY A N 1
ATOM 592 C CA . GLY A 1 79 ? -11.216 1.670 2.070 1.00 98.19 79 GLY A CA 1
ATOM 593 C C . GLY A 1 79 ? -9.847 1.615 1.400 1.00 98.19 79 GLY A C 1
ATOM 594 O O . GLY A 1 79 ? -8.848 1.383 2.074 1.00 98.19 79 GLY A O 1
ATOM 595 N N . ILE A 1 80 ? -9.787 1.819 0.084 1.00 97.69 80 ILE A N 1
ATOM 596 C CA . ILE A 1 80 ? -8.533 1.766 -0.678 1.00 97.69 80 ILE A CA 1
ATOM 597 C C . ILE A 1 80 ? -8.429 3.015 -1.553 1.00 97.69 80 ILE A C 1
ATOM 599 O O . ILE A 1 80 ? -9.298 3.260 -2.388 1.00 97.69 80 ILE A O 1
ATOM 603 N N . SER A 1 81 ? -7.352 3.776 -1.376 1.00 97.12 81 SER A N 1
ATOM 604 C CA . SER A 1 81 ? -6.853 4.773 -2.320 1.00 97.12 81 SER A CA 1
ATOM 605 C C . SER A 1 81 ? -5.511 4.325 -2.888 1.00 97.12 81 SER A C 1
ATOM 607 O O . SER A 1 81 ? -4.812 3.486 -2.313 1.00 97.12 81 SER A O 1
ATOM 609 N N . TYR A 1 82 ? -5.156 4.855 -4.052 1.00 95.56 82 TYR A N 1
ATOM 610 C CA . TYR A 1 82 ? -3.935 4.475 -4.746 1.00 95.56 82 TYR A CA 1
ATOM 611 C C . TYR A 1 82 ? -3.469 5.575 -5.701 1.00 95.56 82 TYR A C 1
ATOM 613 O O . TYR A 1 82 ? -4.255 6.425 -6.127 1.00 95.56 82 TYR A O 1
ATOM 621 N N . GLN A 1 83 ? -2.187 5.530 -6.064 1.00 92.62 83 GLN A N 1
ATOM 622 C CA . GLN A 1 83 ? -1.612 6.337 -7.134 1.00 92.62 83 GLN A CA 1
ATOM 623 C C . GLN A 1 83 ? -2.360 6.079 -8.453 1.00 92.62 83 GLN A C 1
ATOM 625 O O . GLN A 1 83 ? -2.374 4.963 -8.970 1.00 92.62 83 GLN A O 1
ATOM 630 N N . MET A 1 84 ? -3.019 7.106 -8.995 1.00 89.38 84 MET A N 1
ATOM 631 C CA . MET A 1 84 ? -3.762 6.995 -10.257 1.00 89.38 84 MET A CA 1
ATOM 632 C C . MET A 1 84 ? -2.817 6.767 -11.452 1.00 89.38 84 MET A C 1
ATOM 634 O O . MET A 1 84 ? -1.613 6.948 -11.333 1.00 89.38 84 MET A O 1
ATOM 638 N N . HIS A 1 85 ? -3.362 6.376 -12.609 1.00 89.69 85 HIS A N 1
ATOM 639 C CA . HIS A 1 85 ? -2.638 6.217 -13.887 1.00 89.69 85 HIS A CA 1
ATOM 640 C C . HIS A 1 85 ? -1.539 5.134 -13.950 1.00 89.69 85 HIS A C 1
ATOM 642 O O . HIS A 1 85 ? -0.739 5.135 -14.881 1.00 89.69 85 HIS A O 1
ATOM 648 N N . GLY A 1 86 ? -1.518 4.177 -13.019 1.00 90.81 86 GLY A N 1
ATOM 649 C CA . GLY A 1 86 ? -0.674 2.982 -13.132 1.00 90.81 86 GLY A CA 1
ATOM 650 C C . GLY A 1 86 ? -1.271 1.902 -14.048 1.00 90.81 86 GLY A C 1
ATOM 651 O O . GLY A 1 86 ? -2.483 1.682 -14.047 1.00 90.81 86 GLY A O 1
ATOM 652 N N . LEU A 1 87 ? -0.419 1.184 -14.785 1.00 95.31 87 LEU A N 1
ATOM 653 C CA . LEU A 1 87 ? -0.783 0.002 -15.573 1.00 95.31 87 LEU A CA 1
ATOM 654 C C . LEU A 1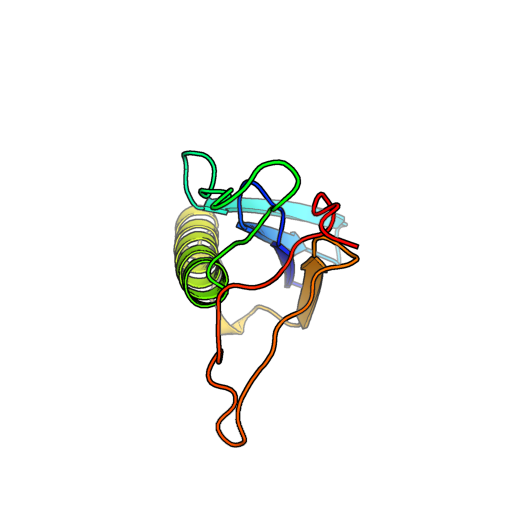 87 ? -0.134 -1.252 -14.984 1.00 95.31 87 LEU A C 1
ATOM 656 O O . LEU A 1 87 ? 1.082 -1.428 -15.062 1.00 95.31 87 LEU A O 1
ATOM 660 N N . VAL A 1 88 ? -0.966 -2.156 -14.466 1.00 96.69 88 VAL A N 1
ATOM 661 C CA . VAL A 1 88 ? -0.556 -3.497 -14.031 1.00 96.69 88 VAL A CA 1
ATOM 662 C C . VAL A 1 88 ? -1.071 -4.515 -15.042 1.00 96.69 88 VAL A C 1
ATOM 664 O O . VAL A 1 88 ? -2.278 -4.657 -15.224 1.00 96.69 88 VAL A O 1
ATOM 667 N N . LEU A 1 89 ? -0.162 -5.231 -15.704 1.00 97.44 89 LEU A N 1
ATOM 668 C CA . LEU A 1 89 ? -0.516 -6.332 -16.599 1.00 97.44 89 LEU A CA 1
ATOM 669 C C . LEU A 1 89 ? -0.421 -7.649 -15.839 1.00 97.44 89 LEU A C 1
ATOM 671 O O . LEU A 1 89 ? 0.620 -7.937 -15.249 1.00 97.44 89 LEU A O 1
ATOM 675 N N . VAL A 1 90 ? -1.484 -8.449 -15.887 1.00 97.88 90 VAL A N 1
ATOM 676 C CA . VAL A 1 90 ? -1.555 -9.738 -15.194 1.00 97.88 90 VAL A CA 1
ATOM 677 C C . VAL A 1 90 ? -1.964 -10.873 -16.126 1.00 97.88 90 VAL A C 1
ATOM 679 O O . VAL A 1 90 ? -2.615 -10.651 -17.148 1.00 97.88 90 VAL A O 1
ATOM 682 N N . ASP A 1 91 ? -1.581 -12.095 -15.765 1.00 97.62 91 ASP A N 1
ATOM 683 C CA . ASP A 1 91 ? -2.051 -13.315 -16.418 1.00 97.62 91 ASP A CA 1
ATOM 684 C C . ASP A 1 91 ? -3.427 -13.782 -15.891 1.00 97.62 91 ASP A C 1
ATOM 686 O O . ASP A 1 91 ? -4.064 -13.137 -15.055 1.00 97.62 91 ASP A O 1
ATOM 690 N N . LYS A 1 92 ? -3.898 -14.944 -16.369 1.00 98.06 92 LYS A N 1
ATOM 691 C CA . LYS A 1 92 ? -5.168 -15.560 -15.928 1.00 98.06 92 LYS A CA 1
ATOM 692 C C . LYS A 1 92 ? -5.179 -15.979 -14.451 1.00 98.06 92 LYS A C 1
ATOM 694 O O . LYS A 1 92 ? -6.250 -16.244 -13.917 1.00 98.06 92 LYS A O 1
ATOM 699 N N . ALA A 1 93 ? -4.014 -16.081 -13.818 1.00 97.38 93 ALA A N 1
ATOM 700 C CA . ALA A 1 93 ? -3.850 -16.372 -12.399 1.00 97.38 93 ALA A CA 1
ATOM 701 C C . ALA A 1 93 ? -3.605 -15.094 -11.571 1.00 97.38 93 ALA A C 1
ATOM 703 O O . ALA A 1 93 ? -3.247 -15.191 -10.399 1.00 97.38 93 ALA A O 1
ATOM 704 N N . HIS A 1 94 ? -3.801 -13.912 -12.169 1.00 95.12 94 HIS A N 1
ATOM 705 C CA . HIS A 1 94 ? -3.543 -12.600 -11.576 1.00 95.12 94 HIS A CA 1
ATOM 706 C C . HIS A 1 94 ? -2.083 -12.365 -11.157 1.00 95.12 94 HIS A C 1
ATOM 708 O O . HIS A 1 94 ? -1.814 -11.524 -10.300 1.00 95.12 94 HIS A O 1
ATOM 714 N N . LYS A 1 95 ? -1.126 -13.067 -11.773 1.00 96.25 95 LYS A N 1
ATOM 715 C CA . LYS A 1 95 ? 0.299 -12.814 -11.545 1.00 96.25 95 LYS A CA 1
ATOM 716 C C . LYS A 1 95 ? 0.786 -11.664 -12.425 1.00 96.25 95 LYS A C 1
ATOM 718 O O . LYS A 1 95 ? 0.481 -11.677 -13.623 1.00 96.25 95 LYS A O 1
ATOM 723 N N . PRO A 1 96 ? 1.546 -10.693 -11.883 1.00 96.69 96 PRO A N 1
ATOM 724 C CA . PRO A 1 96 ? 2.155 -9.639 -12.686 1.00 96.69 96 PRO A CA 1
ATOM 725 C C . PRO A 1 96 ? 3.048 -10.211 -13.792 1.00 96.69 96 PRO A C 1
ATOM 727 O O . PRO A 1 96 ? 3.922 -11.035 -13.541 1.00 96.69 96 PRO A O 1
ATOM 730 N N . LEU A 1 97 ? 2.840 -9.756 -15.026 1.00 97.62 97 LEU A N 1
ATOM 731 C CA . LEU A 1 97 ? 3.624 -10.181 -16.194 1.00 97.62 97 LEU A CA 1
ATOM 732 C C . LEU A 1 97 ? 4.919 -9.377 -16.370 1.00 97.62 97 LEU A C 1
ATOM 734 O O . LEU A 1 97 ? 5.812 -9.785 -17.109 1.00 97.62 97 LEU A O 1
ATOM 738 N N . ARG A 1 98 ? 4.989 -8.203 -15.740 1.00 96.56 98 ARG A N 1
ATOM 739 C CA . ARG A 1 98 ? 6.109 -7.257 -15.779 1.00 96.56 98 ARG A CA 1
ATOM 740 C C . ARG A 1 98 ? 5.970 -6.232 -14.643 1.00 96.56 98 ARG A C 1
ATOM 742 O O . ARG A 1 98 ? 4.883 -6.138 -14.065 1.00 96.56 98 ARG A O 1
ATOM 749 N N . PRO A 1 99 ? 7.002 -5.412 -14.365 1.00 97.50 99 PRO A N 1
ATOM 750 C CA . PRO A 1 99 ? 6.833 -4.222 -13.538 1.00 97.50 99 PRO A CA 1
ATOM 751 C C . PRO A 1 99 ? 5.718 -3.318 -14.083 1.00 97.50 99 PRO A C 1
ATOM 753 O O . PRO A 1 99 ? 5.566 -3.174 -15.303 1.00 97.50 99 PRO A O 1
ATOM 756 N N . ALA A 1 100 ? 4.943 -2.725 -13.177 1.00 97.31 100 ALA A N 1
ATOM 757 C CA . ALA A 1 100 ? 3.899 -1.772 -13.512 1.00 97.31 100 ALA A CA 1
ATOM 758 C C . ALA A 1 100 ? 4.504 -0.475 -14.035 1.00 97.31 100 ALA A C 1
ATOM 760 O O . ALA A 1 100 ? 5.451 0.040 -13.447 1.00 97.31 100 ALA A O 1
ATOM 761 N N . ILE A 1 101 ? 3.917 0.063 -15.101 1.00 97.50 101 ILE A N 1
ATOM 762 C CA . ILE A 1 101 ? 4.218 1.407 -15.601 1.00 97.50 101 ILE A CA 1
ATOM 763 C C . ILE A 1 101 ? 3.425 2.384 -14.732 1.00 97.50 101 ILE A C 1
ATOM 765 O O . ILE A 1 101 ? 2.209 2.225 -14.619 1.00 97.50 101 ILE A O 1
ATOM 769 N N . ILE A 1 102 ? 4.091 3.337 -14.081 1.00 96.81 102 ILE A N 1
ATOM 770 C CA . ILE A 1 102 ? 3.445 4.254 -13.128 1.00 96.81 102 ILE A CA 1
ATOM 771 C C . ILE A 1 102 ? 3.237 5.653 -13.722 1.00 96.81 102 ILE A C 1
ATOM 773 O O . ILE A 1 102 ? 3.739 5.972 -14.792 1.00 96.81 102 ILE A O 1
ATOM 777 N N . TRP A 1 103 ? 2.478 6.493 -13.019 1.00 95.50 103 TRP A N 1
ATOM 778 C CA . TRP A 1 103 ? 1.952 7.774 -13.510 1.00 95.50 103 TRP A CA 1
ATOM 779 C C . TRP A 1 103 ? 2.985 8.772 -14.049 1.00 95.50 103 TRP A C 1
ATOM 781 O O . TRP A 1 103 ? 2.631 9.624 -14.858 1.00 95.50 103 TRP A O 1
ATOM 791 N N . CYS A 1 104 ? 4.231 8.709 -13.574 1.00 95.12 104 CYS A N 1
ATOM 792 C CA . CYS A 1 104 ? 5.307 9.608 -13.989 1.00 95.12 104 CYS A CA 1
ATOM 793 C C . CYS A 1 104 ? 6.125 9.069 -15.174 1.00 95.12 104 CYS A C 1
ATOM 795 O O . CYS A 1 104 ? 7.160 9.641 -15.511 1.00 95.12 104 CYS A O 1
ATOM 797 N N . ASP A 1 105 ? 5.677 7.980 -15.801 1.00 97.19 105 ASP A N 1
ATOM 798 C CA . ASP A 1 105 ? 6.267 7.444 -17.021 1.00 97.19 105 ASP A CA 1
ATOM 799 C C . ASP A 1 105 ? 5.885 8.282 -18.252 1.00 97.19 105 ASP A C 1
ATOM 801 O O . ASP A 1 105 ? 4.719 8.617 -18.458 1.00 97.19 105 ASP A O 1
ATOM 805 N N . SER A 1 106 ? 6.872 8.596 -19.089 1.00 96.31 106 SER A N 1
ATOM 806 C CA . SER A 1 106 ? 6.741 9.374 -20.322 1.00 96.31 106 SER A CA 1
ATOM 807 C C . SER A 1 106 ? 7.319 8.636 -21.536 1.00 96.31 106 SER A C 1
ATOM 809 O O . SER A 1 106 ? 7.903 9.261 -22.422 1.00 96.31 106 SER A O 1
ATOM 811 N N . ARG A 1 107 ? 7.233 7.298 -21.574 1.00 95.31 107 ARG A N 1
ATOM 812 C CA . ARG A 1 107 ? 7.760 6.497 -22.695 1.00 95.31 107 ARG A CA 1
ATOM 813 C C . ARG A 1 107 ? 6.965 6.617 -24.003 1.00 95.31 107 ARG A C 1
ATOM 815 O O . ARG A 1 107 ? 7.398 6.037 -24.999 1.00 95.31 107 ARG A O 1
ATOM 822 N N . ALA A 1 108 ? 5.798 7.262 -23.975 1.00 87.81 108 ALA A N 1
ATOM 823 C CA . ALA A 1 108 ? 4.838 7.357 -25.075 1.00 87.81 108 ALA A CA 1
ATOM 824 C C . ALA A 1 108 ? 4.650 8.802 -25.542 1.00 87.81 108 ALA A C 1
ATOM 826 O O . ALA A 1 108 ? 4.647 9.701 -24.671 1.00 87.81 108 ALA A O 1
#

pLDDT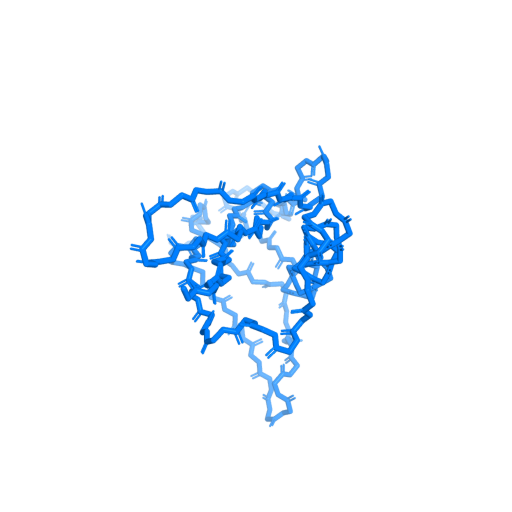: mean 96.95, std 1.95, range [87.81, 98.75]